Protein AF-A0A6G1GD59-F1 (afdb_monomer_lite)

Organism: NCBI:txid1392243

Secondary structure (DSSP, 8-state):
--SS-HHHHHHHHHHHHHHHHHHHHH-THHHHT-HHHHHHHHHTTPPPGGGTTSS--HHHHHHHHHHHHHHHHHHHHHTS-HHHHHHHHHHHHHHHHHHHHHHHHHHHHTS-SS------TTGGG--HHH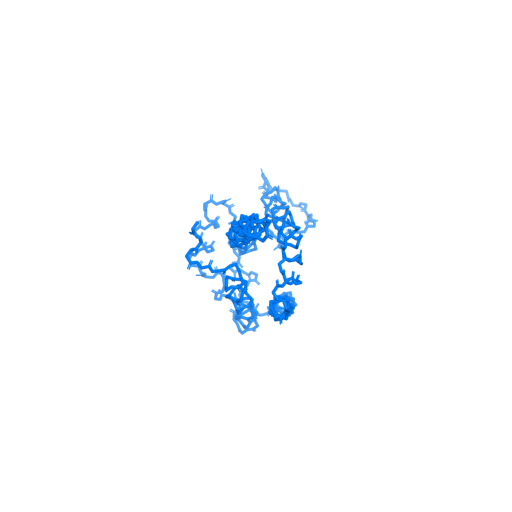HHHHHHHHHHHHHHHHHHHHHHHHHHHHHHHHHHHT--

Foldseek 3Di:
DPPDALLRLLLVQLVVLLVLLVCLQPQQQVLQPDPLLVVQCVVLVFDRCNVVRRDRDPVSNVSSVVSNVVSVVSNVLSVDDPVNSLVCCLPVLVVLLVVLVVLLVVLSVPPDPDDDPPPDPCPVSSYSSNNSVSVVVNVSSVSSNVNSVVVVVVVVVVVVVVVVVVVD

Structure (mmCIF, N/CA/C/O backbone):
data_AF-A0A6G1GD59-F1
#
_entry.id   AF-A0A6G1GD59-F1
#
loop_
_atom_site.group_PDB
_atom_site.id
_atom_site.type_symbol
_atom_site.label_atom_id
_atom_site.label_alt_id
_atom_site.label_comp_id
_atom_site.label_asym_id
_atom_site.label_entity_id
_atom_site.label_seq_id
_atom_site.pdbx_PDB_ins_code
_atom_site.Cartn_x
_atom_site.Cartn_y
_atom_site.Cartn_z
_atom_site.occupancy
_atom_site.B_iso_or_equiv
_atom_site.auth_seq_id
_atom_site.auth_comp_id
_atom_site.auth_asym_id
_atom_site.auth_atom_id
_atom_site.pdbx_PDB_model_num
ATOM 1 N N . MET A 1 1 ? -20.630 4.122 7.652 1.00 46.66 1 MET A N 1
ATOM 2 C CA . MET A 1 1 ? -21.142 2.742 7.497 1.00 46.66 1 MET A CA 1
ATOM 3 C C . MET A 1 1 ? -20.127 2.006 6.641 1.00 46.66 1 MET A C 1
ATOM 5 O O . MET A 1 1 ? -20.296 1.925 5.429 1.00 46.66 1 MET A O 1
ATOM 9 N N . ALA A 1 2 ? -19.032 1.541 7.237 1.00 55.62 2 ALA A N 1
ATOM 10 C CA . ALA A 1 2 ? -18.060 0.739 6.511 1.00 55.62 2 ALA A CA 1
ATOM 11 C C . ALA A 1 2 ? -18.627 -0.680 6.354 1.00 55.62 2 ALA A C 1
ATOM 13 O O . ALA A 1 2 ? -18.820 -1.381 7.342 1.00 55.62 2 ALA A O 1
ATOM 14 N N . LEU A 1 3 ? -18.923 -1.094 5.118 1.00 66.12 3 LEU A N 1
ATOM 15 C CA . LEU A 1 3 ? -19.363 -2.466 4.818 1.00 66.12 3 LEU A CA 1
ATOM 16 C C . LEU A 1 3 ? -18.266 -3.504 5.123 1.00 66.12 3 LEU A C 1
ATOM 18 O O . LEU A 1 3 ? -18.559 -4.681 5.302 1.00 66.12 3 LEU A O 1
ATOM 22 N N . ILE A 1 4 ? -17.003 -3.069 5.171 1.00 80.81 4 ILE A N 1
ATOM 23 C CA . ILE A 1 4 ? -15.820 -3.904 5.385 1.00 80.81 4 ILE A CA 1
ATOM 24 C C . ILE A 1 4 ? -14.960 -3.243 6.465 1.00 80.81 4 ILE A C 1
ATOM 26 O O . ILE A 1 4 ? -14.684 -2.046 6.387 1.00 80.81 4 ILE A O 1
ATOM 30 N N . SER A 1 5 ? -14.526 -4.021 7.461 1.00 86.38 5 SER A N 1
ATOM 31 C CA . SER A 1 5 ? -13.664 -3.516 8.536 1.00 86.38 5 SER A CA 1
ATOM 32 C C . SER A 1 5 ? -12.279 -3.108 8.023 1.00 86.38 5 SER A C 1
ATOM 34 O O . SER A 1 5 ? -11.714 -3.771 7.143 1.00 86.38 5 SER A O 1
ATOM 36 N N . SER A 1 6 ? -11.689 -2.072 8.629 1.00 87.25 6 SER A N 1
ATOM 37 C CA . SER A 1 6 ? -10.351 -1.577 8.278 1.00 87.25 6 SER A CA 1
ATOM 38 C C . SER A 1 6 ? -9.280 -2.672 8.372 1.00 87.25 6 SER A C 1
ATOM 40 O O . SER A 1 6 ? -8.447 -2.800 7.476 1.00 87.25 6 SER A O 1
ATOM 42 N N . PHE A 1 7 ? -9.358 -3.552 9.375 1.00 89.69 7 PHE A N 1
ATOM 43 C CA . PHE A 1 7 ? -8.432 -4.681 9.522 1.00 89.69 7 PHE A CA 1
ATOM 44 C C . PHE A 1 7 ? -8.580 -5.736 8.425 1.00 89.69 7 PHE A C 1
ATOM 46 O O . PHE A 1 7 ? -7.595 -6.367 8.043 1.00 89.69 7 PHE A O 1
ATOM 53 N N . THR A 1 8 ? -9.791 -5.928 7.897 1.00 90.75 8 THR A N 1
ATOM 54 C CA . THR A 1 8 ? -10.017 -6.856 6.777 1.00 90.75 8 THR A CA 1
ATOM 55 C C . THR A 1 8 ? -9.407 -6.296 5.497 1.00 90.75 8 THR A C 1
ATOM 57 O O . THR A 1 8 ? -8.723 -7.027 4.786 1.00 90.75 8 THR A O 1
ATOM 60 N N . LEU A 1 9 ? -9.572 -4.992 5.249 1.00 90.88 9 LEU A N 1
ATOM 61 C CA . LEU A 1 9 ? -8.938 -4.314 4.116 1.00 90.88 9 LEU A CA 1
ATOM 62 C C . LEU A 1 9 ? -7.411 -4.419 4.180 1.00 90.88 9 LEU A C 1
ATOM 64 O O . LEU A 1 9 ? -6.795 -4.792 3.186 1.00 90.88 9 LEU A O 1
ATOM 68 N N . ILE A 1 10 ? -6.806 -4.177 5.351 1.00 91.50 10 ILE A N 1
ATOM 69 C CA . ILE A 1 10 ? -5.349 -4.292 5.509 1.00 91.50 10 ILE A CA 1
ATOM 70 C C . ILE A 1 10 ? -4.885 -5.721 5.202 1.00 91.50 10 ILE A C 1
ATOM 72 O O . ILE A 1 10 ? -3.946 -5.883 4.435 1.00 91.50 10 ILE A O 1
ATOM 76 N N . ARG A 1 11 ? -5.574 -6.763 5.695 1.00 92.31 11 ARG A N 1
ATOM 77 C CA . ARG A 1 11 ? -5.225 -8.165 5.376 1.00 92.31 11 ARG A CA 1
ATOM 78 C C . ARG A 1 11 ? -5.265 -8.454 3.878 1.00 92.31 11 ARG A C 1
ATOM 80 O O . ARG A 1 11 ? -4.352 -9.094 3.364 1.00 92.31 11 ARG A O 1
ATOM 87 N N . VAL A 1 12 ? -6.306 -7.989 3.186 1.00 93.62 12 VAL A N 1
ATOM 88 C CA . VAL A 1 12 ? -6.435 -8.164 1.730 1.00 93.62 12 VAL A CA 1
ATOM 89 C C . VAL A 1 12 ? -5.280 -7.472 1.010 1.00 93.62 12 VAL A C 1
ATOM 91 O O . VAL A 1 12 ? -4.640 -8.089 0.160 1.00 93.62 12 VAL A O 1
ATOM 94 N N . VAL A 1 13 ? -4.959 -6.234 1.394 1.00 92.44 13 VAL A N 1
ATOM 95 C CA . VAL A 1 13 ? -3.831 -5.484 0.827 1.00 92.44 13 VAL A CA 1
ATOM 96 C C . VAL A 1 13 ? -2.499 -6.183 1.118 1.00 92.44 13 VAL A C 1
ATOM 98 O O . VAL A 1 13 ? -1.686 -6.324 0.209 1.00 92.44 13 VAL A O 1
ATOM 101 N N . SER A 1 14 ? -2.267 -6.698 2.327 1.00 92.56 14 SER A N 1
ATOM 102 C CA . SER A 1 14 ? -1.043 -7.439 2.669 1.00 92.56 14 SER A CA 1
ATOM 103 C C . SER A 1 14 ? -0.872 -8.706 1.829 1.00 92.56 14 SER A C 1
ATOM 105 O O . SER A 1 14 ? 0.214 -8.971 1.316 1.00 92.56 14 SER A O 1
ATOM 107 N N . VAL A 1 15 ? -1.947 -9.478 1.644 1.00 93.50 15 VAL A N 1
ATOM 108 C CA . VAL A 1 15 ? -1.925 -10.672 0.785 1.00 93.50 15 VAL A CA 1
ATOM 109 C C . VAL A 1 15 ? -1.690 -10.282 -0.674 1.00 93.50 15 VAL A C 1
ATOM 111 O O . VAL A 1 15 ? -0.901 -10.931 -1.359 1.00 93.50 15 VAL A O 1
ATOM 114 N N . PHE A 1 16 ? -2.303 -9.190 -1.137 1.00 93.19 16 PHE A N 1
ATOM 115 C CA . PHE A 1 16 ? -2.067 -8.650 -2.474 1.00 93.19 16 PHE A CA 1
ATOM 116 C C . PHE A 1 16 ? -0.598 -8.251 -2.691 1.00 93.19 16 PHE A C 1
ATOM 118 O O . PHE A 1 16 ? -0.037 -8.574 -3.734 1.00 93.19 16 PHE A O 1
ATOM 125 N N . HIS A 1 17 ? 0.064 -7.643 -1.702 1.00 92.38 17 HIS A N 1
ATOM 126 C CA . HIS A 1 17 ? 1.498 -7.326 -1.768 1.00 92.38 17 HIS A CA 1
ATOM 127 C C . HIS A 1 17 ? 2.375 -8.571 -1.916 1.00 92.38 17 HIS A C 1
ATOM 129 O O . HIS A 1 17 ? 3.293 -8.589 -2.737 1.00 92.38 17 HIS A O 1
ATOM 135 N N . ILE A 1 18 ? 2.073 -9.624 -1.154 1.00 92.56 18 ILE A N 1
ATOM 136 C CA . ILE A 1 18 ? 2.791 -10.904 -1.232 1.00 92.56 18 ILE A CA 1
ATOM 137 C C . ILE A 1 18 ? 2.568 -11.555 -2.604 1.00 92.56 18 ILE A C 1
ATOM 139 O O . ILE A 1 18 ? 3.509 -12.058 -3.218 1.00 92.56 18 ILE A O 1
ATOM 143 N N . PHE A 1 19 ? 1.340 -11.503 -3.120 1.00 93.44 19 PHE A N 1
ATOM 144 C CA . PHE A 1 19 ? 1.026 -11.987 -4.461 1.00 93.44 19 PHE A CA 1
ATOM 145 C C . PHE A 1 19 ? 1.765 -11.191 -5.547 1.00 93.44 19 PHE A C 1
ATOM 147 O O . PHE A 1 19 ? 2.377 -11.780 -6.437 1.00 93.44 19 PHE A O 1
ATOM 154 N N . LEU A 1 20 ? 1.778 -9.861 -5.453 1.00 89.38 20 LEU A N 1
ATOM 155 C CA . LEU A 1 20 ? 2.485 -9.000 -6.397 1.00 89.38 20 LEU A CA 1
ATOM 156 C C . LEU A 1 20 ? 3.997 -9.264 -6.378 1.00 89.38 20 LEU A C 1
ATOM 158 O O . LEU A 1 20 ? 4.618 -9.334 -7.438 1.00 89.38 20 LEU A O 1
ATOM 162 N N . ALA A 1 21 ? 4.580 -9.489 -5.196 1.00 91.25 21 ALA A N 1
ATOM 163 C CA . ALA A 1 21 ? 5.972 -9.906 -5.057 1.00 91.25 21 ALA A CA 1
ATOM 164 C C . ALA A 1 21 ? 6.254 -11.228 -5.791 1.00 91.25 21 ALA A C 1
ATOM 166 O O . ALA A 1 21 ? 7.236 -11.336 -6.526 1.00 91.25 21 ALA A O 1
ATOM 167 N N . PHE A 1 22 ? 5.367 -12.216 -5.654 1.00 92.06 22 PHE A N 1
ATOM 168 C CA . PHE A 1 22 ? 5.485 -13.486 -6.369 1.00 92.06 22 PHE A CA 1
ATOM 169 C C . PHE A 1 22 ? 5.425 -13.302 -7.894 1.00 92.06 22 PHE A C 1
ATOM 171 O O . PHE A 1 22 ? 6.264 -13.846 -8.616 1.00 92.06 22 PHE A O 1
ATOM 178 N N . VAL A 1 23 ? 4.490 -12.486 -8.392 1.00 90.56 23 VAL A N 1
ATOM 179 C CA . VAL A 1 23 ? 4.369 -12.198 -9.832 1.00 90.56 23 VAL A CA 1
ATOM 180 C C . VAL A 1 23 ? 5.610 -11.473 -10.363 1.00 90.56 23 VAL A C 1
ATOM 182 O O . VAL A 1 23 ? 6.114 -11.845 -11.422 1.00 90.56 23 VAL A O 1
ATOM 185 N N . LEU A 1 24 ? 6.152 -10.501 -9.623 1.00 87.44 24 LEU A N 1
ATOM 186 C CA . LEU A 1 24 ? 7.365 -9.769 -10.010 1.00 87.44 24 LEU A CA 1
ATOM 187 C C . LEU A 1 24 ? 8.614 -10.660 -10.098 1.00 87.44 24 LEU A C 1
ATOM 189 O O . LEU A 1 24 ? 9.493 -10.383 -10.916 1.00 87.44 24 LEU A O 1
ATOM 193 N N . LEU A 1 25 ? 8.697 -11.722 -9.286 1.00 87.75 25 LEU A N 1
ATOM 194 C CA . LEU A 1 25 ? 9.790 -12.699 -9.351 1.00 87.75 25 LEU A CA 1
ATOM 195 C C . LEU A 1 25 ? 9.657 -13.647 -10.544 1.00 87.75 25 LEU A C 1
ATOM 197 O O . LEU A 1 25 ? 10.659 -13.983 -11.171 1.00 87.75 25 LEU A O 1
ATOM 201 N N . GLN A 1 26 ? 8.438 -14.090 -10.855 1.00 89.06 26 GLN A N 1
ATOM 202 C CA . GLN A 1 26 ? 8.221 -15.074 -11.915 1.00 89.06 26 GLN A CA 1
ATOM 203 C C . GLN A 1 26 ? 8.160 -14.451 -13.307 1.00 89.06 26 GLN A C 1
ATOM 205 O O . GLN A 1 26 ? 8.782 -14.951 -14.243 1.00 89.06 26 GLN A O 1
ATOM 210 N N . ASN A 1 27 ? 7.358 -13.400 -13.466 1.00 87.75 27 ASN A N 1
ATOM 211 C CA . ASN A 1 27 ? 7.140 -12.758 -14.750 1.00 87.75 27 ASN A CA 1
ATOM 212 C C . ASN A 1 27 ? 6.704 -11.292 -14.549 1.00 87.75 27 ASN A C 1
ATOM 214 O O . ASN A 1 27 ? 5.501 -11.007 -14.532 1.00 87.75 27 ASN A O 1
ATOM 218 N N . PRO A 1 28 ? 7.664 -10.356 -14.416 1.00 85.19 28 PRO A N 1
ATOM 219 C CA . PRO A 1 28 ? 7.370 -8.937 -14.219 1.00 85.19 28 PRO A CA 1
ATOM 220 C C . PRO A 1 28 ? 6.574 -8.316 -15.374 1.00 85.19 28 PRO A C 1
ATOM 222 O O . PRO A 1 28 ? 5.868 -7.331 -15.162 1.00 85.19 28 PRO A O 1
ATOM 225 N N . GLN A 1 29 ? 6.623 -8.914 -16.567 1.00 86.06 29 GLN A N 1
ATOM 226 C CA . GLN A 1 29 ? 5.909 -8.416 -17.737 1.00 86.06 29 GLN A CA 1
ATOM 227 C C . GLN A 1 29 ? 4.388 -8.463 -17.539 1.00 86.06 29 GLN A C 1
ATOM 229 O O . GLN A 1 29 ? 3.686 -7.551 -17.960 1.00 86.06 29 GLN A O 1
ATOM 234 N N . LYS A 1 30 ? 3.878 -9.448 -16.783 1.00 86.50 30 LYS A N 1
ATOM 235 C CA . LYS A 1 30 ? 2.445 -9.534 -16.451 1.00 86.50 30 LYS A CA 1
ATOM 236 C C . LYS A 1 30 ? 1.926 -8.317 -15.682 1.00 86.50 30 LYS A C 1
ATOM 238 O O . LYS A 1 30 ? 0.740 -8.022 -15.754 1.00 86.50 30 LYS A O 1
ATOM 243 N N . VAL A 1 31 ? 2.792 -7.636 -14.927 1.00 86.00 31 VAL A N 1
ATOM 244 C CA . VAL A 1 31 ? 2.429 -6.408 -14.204 1.00 86.00 31 VAL A CA 1
ATOM 245 C C . VAL A 1 31 ? 2.401 -5.215 -15.159 1.00 86.00 31 VAL A C 1
ATOM 247 O O . VAL A 1 31 ? 1.523 -4.367 -15.046 1.00 86.00 31 VAL A O 1
ATOM 250 N N . ALA A 1 32 ? 3.335 -5.160 -16.111 1.00 85.19 32 ALA A N 1
ATOM 251 C CA . ALA A 1 32 ? 3.412 -4.088 -17.102 1.00 85.19 32 ALA A CA 1
ATOM 252 C C . ALA A 1 32 ? 2.287 -4.143 -18.146 1.00 85.19 32 ALA A C 1
ATOM 254 O O . ALA A 1 32 ? 1.800 -3.092 -18.554 1.00 85.19 32 ALA A O 1
ATOM 255 N N . ASP A 1 33 ? 1.853 -5.346 -18.524 1.00 86.88 33 ASP A N 1
ATOM 256 C CA . ASP A 1 33 ? 0.826 -5.576 -19.549 1.00 86.88 33 ASP A CA 1
ATOM 257 C C . ASP A 1 33 ? -0.612 -5.483 -18.996 1.00 86.88 33 ASP A C 1
ATOM 259 O O . ASP A 1 33 ? -1.575 -5.778 -19.698 1.00 86.88 33 ASP A O 1
ATOM 263 N N . HIS A 1 34 ? -0.787 -5.100 -17.729 1.00 88.62 34 HIS A N 1
ATOM 264 C CA . HIS A 1 34 ? -2.104 -5.022 -17.105 1.00 88.62 34 HIS A CA 1
ATOM 265 C C . HIS A 1 34 ? -2.902 -3.810 -17.624 1.00 88.62 34 HIS A C 1
ATOM 267 O O . HIS A 1 34 ? -2.400 -2.685 -17.603 1.00 88.62 34 HIS A O 1
ATOM 273 N N . ASP A 1 35 ? -4.177 -4.002 -17.987 1.00 89.19 35 ASP A N 1
ATOM 274 C CA . ASP A 1 35 ? -5.035 -2.954 -18.579 1.00 89.19 35 ASP A CA 1
ATOM 275 C C . ASP A 1 35 ? -5.085 -1.671 -17.742 1.00 89.19 35 ASP A C 1
ATOM 277 O O . ASP A 1 35 ? -5.061 -0.563 -18.270 1.00 89.19 35 ASP A O 1
ATOM 281 N N . LEU A 1 36 ? -5.115 -1.813 -16.415 1.00 86.31 36 LEU A N 1
ATOM 282 C CA . LEU A 1 36 ? -5.110 -0.680 -15.486 1.00 86.31 36 LEU A CA 1
ATOM 283 C C . LEU A 1 36 ? -3.820 0.162 -15.597 1.00 86.31 36 LEU A C 1
ATOM 285 O O . LEU A 1 36 ? -3.891 1.385 -15.523 1.00 86.31 36 LEU A O 1
ATOM 289 N N . VAL A 1 37 ? -2.660 -0.469 -15.823 1.00 85.88 37 VAL A N 1
ATOM 290 C CA . VAL A 1 37 ? -1.373 0.217 -16.050 1.00 85.88 37 VAL A CA 1
ATOM 291 C C . VAL A 1 37 ? -1.358 0.918 -17.401 1.00 85.88 37 VAL A C 1
ATOM 293 O O . VAL A 1 37 ? -0.875 2.047 -17.494 1.00 85.88 37 VAL A O 1
ATOM 296 N N . PHE A 1 38 ? -1.914 0.277 -18.428 1.00 85.94 38 PHE A N 1
ATOM 297 C CA . PHE A 1 38 ? -2.064 0.869 -19.753 1.00 85.94 38 PHE A CA 1
ATOM 298 C C . PHE A 1 38 ? -2.969 2.110 -19.709 1.00 85.94 38 PHE A C 1
ATOM 300 O O . PHE A 1 38 ? -2.545 3.201 -20.083 1.00 85.94 38 PHE A O 1
ATOM 307 N N . PHE A 1 39 ? -4.179 1.980 -19.157 1.00 88.12 39 PHE A N 1
ATOM 308 C CA . PHE A 1 39 ? -5.151 3.073 -19.081 1.00 88.12 39 PHE A CA 1
ATOM 309 C C . PHE A 1 39 ? -4.643 4.265 -18.267 1.00 88.12 39 PHE A C 1
ATOM 311 O O . PHE A 1 39 ? -4.764 5.405 -18.716 1.00 88.12 39 PHE A O 1
ATOM 318 N N . LEU A 1 40 ? -4.067 4.029 -17.080 1.00 84.81 40 LEU A N 1
ATOM 319 C CA . LEU A 1 40 ? -3.519 5.121 -16.268 1.00 84.81 40 LEU A CA 1
ATOM 320 C C . LEU A 1 40 ? -2.268 5.723 -16.904 1.00 84.81 40 LEU A C 1
ATOM 322 O O . LEU A 1 40 ? -2.090 6.941 -16.844 1.00 84.81 40 LEU A O 1
ATOM 326 N N . GLY A 1 41 ? -1.418 4.899 -17.521 1.00 82.62 41 GLY A N 1
ATOM 327 C CA . GLY A 1 41 ? -0.252 5.356 -18.270 1.00 82.62 41 GLY A CA 1
ATOM 328 C C . GLY A 1 41 ? -0.640 6.299 -19.405 1.00 82.62 41 GLY A C 1
ATOM 329 O O . GLY A 1 41 ? -0.070 7.384 -19.512 1.00 82.62 41 GLY A O 1
ATOM 330 N N . GLU A 1 42 ? -1.657 5.937 -20.184 1.00 84.81 42 GLU A N 1
ATOM 331 C CA . GLU A 1 42 ? -2.164 6.760 -21.283 1.00 84.81 42 GLU A CA 1
ATOM 332 C C . GLU A 1 42 ? -2.823 8.048 -20.767 1.00 84.81 42 GLU A C 1
ATOM 334 O O . GLU A 1 42 ? -2.475 9.142 -21.208 1.00 84.81 42 GLU A O 1
ATOM 339 N N . ALA A 1 43 ? -3.685 7.947 -19.748 1.00 84.88 43 ALA A N 1
ATOM 340 C CA . ALA A 1 43 ? -4.370 9.098 -19.150 1.00 84.88 43 ALA A CA 1
ATOM 341 C C . ALA A 1 43 ? -3.406 10.141 -18.560 1.00 84.88 43 ALA A C 1
ATOM 343 O O . ALA A 1 43 ? -3.713 11.330 -18.493 1.00 84.88 43 ALA A O 1
ATOM 344 N N . THR A 1 44 ? -2.228 9.702 -18.123 1.00 79.56 44 THR A N 1
ATOM 345 C CA . THR A 1 44 ? -1.193 10.572 -17.554 1.00 79.56 44 THR A CA 1
ATOM 346 C C . THR A 1 44 ? -0.058 10.875 -18.530 1.00 79.56 44 THR A C 1
ATOM 348 O O . THR A 1 44 ? 0.859 11.629 -18.181 1.00 79.56 44 THR A O 1
ATOM 351 N N . HIS A 1 45 ? -0.130 10.356 -19.760 1.00 78.44 45 HIS A N 1
ATOM 352 C CA . HIS A 1 45 ? 0.922 10.385 -20.778 1.00 78.44 45 HIS A CA 1
ATOM 353 C C . HIS A 1 45 ? 2.301 9.990 -20.224 1.00 78.44 45 HIS A C 1
ATOM 355 O O . HIS A 1 45 ? 3.294 10.698 -20.429 1.00 78.44 45 HIS A O 1
ATOM 361 N N . MET A 1 46 ? 2.358 8.901 -19.458 1.00 73.38 46 MET A N 1
ATOM 362 C CA . MET A 1 46 ? 3.611 8.335 -18.971 1.00 73.38 46 MET A CA 1
ATOM 363 C C . MET A 1 46 ? 4.184 7.303 -19.950 1.00 73.38 46 MET A C 1
ATOM 365 O O . MET A 1 46 ? 3.426 6.536 -20.551 1.00 73.38 46 MET A O 1
ATOM 369 N N . PRO A 1 47 ? 5.523 7.237 -20.098 1.00 75.62 47 PRO A N 1
ATOM 370 C CA . PRO A 1 47 ? 6.160 6.217 -20.917 1.00 75.62 47 PRO A CA 1
ATOM 371 C C . PRO A 1 47 ? 5.773 4.820 -20.438 1.00 75.62 47 PRO A C 1
ATOM 373 O O . PRO A 1 47 ? 5.807 4.524 -19.238 1.00 75.62 47 PRO A O 1
ATOM 376 N N . HIS A 1 48 ? 5.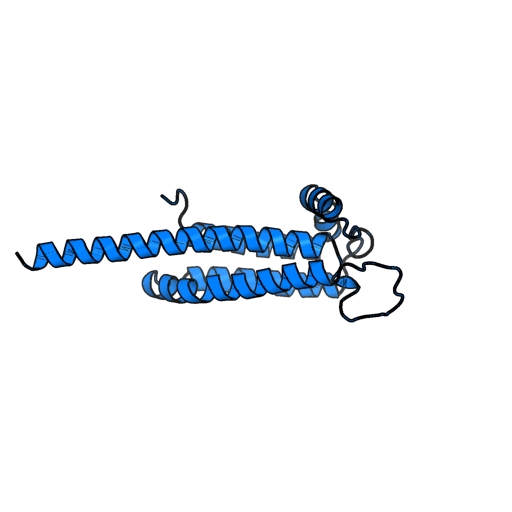414 3.962 -21.387 1.00 74.44 48 HIS A N 1
ATOM 377 C CA . HIS A 1 48 ? 5.046 2.592 -21.078 1.00 74.44 48 HIS A CA 1
ATOM 378 C C . HIS A 1 48 ? 6.268 1.779 -20.644 1.00 74.44 48 HIS A C 1
ATOM 380 O O . HIS A 1 48 ? 7.341 1.820 -21.245 1.00 74.44 48 HIS A O 1
ATOM 386 N N . ALA A 1 49 ? 6.066 1.016 -19.577 1.00 65.56 49 ALA A N 1
ATOM 387 C CA . ALA A 1 49 ? 7.068 0.251 -18.847 1.00 65.56 49 ALA A CA 1
ATOM 388 C C . ALA A 1 49 ? 7.675 -0.952 -19.577 1.00 65.56 49 ALA A C 1
ATOM 390 O O . ALA A 1 49 ? 8.506 -1.658 -18.998 1.00 65.56 49 ALA A O 1
ATOM 391 N N . THR A 1 50 ? 7.200 -1.258 -20.782 1.00 62.97 50 THR A N 1
ATOM 392 C CA . THR A 1 50 ? 7.244 -2.608 -21.358 1.00 62.97 50 THR A CA 1
ATOM 393 C C . THR A 1 50 ? 8.671 -3.121 -21.557 1.00 62.97 50 THR A C 1
ATOM 395 O O . THR A 1 50 ? 8.931 -4.313 -21.418 1.00 62.97 50 THR A O 1
ATOM 398 N N . SER A 1 51 ? 9.635 -2.229 -21.807 1.00 62.94 51 SER A N 1
ATOM 399 C CA . SER A 1 51 ? 11.042 -2.602 -21.987 1.00 62.94 51 SER A CA 1
ATOM 400 C C . SER A 1 51 ? 11.740 -2.976 -20.671 1.00 62.94 51 SER A C 1
ATOM 402 O O . SER A 1 51 ? 12.453 -3.981 -20.631 1.00 62.94 51 SER A O 1
ATOM 404 N N . ALA A 1 52 ? 11.503 -2.228 -19.587 1.00 68.12 52 ALA A N 1
ATOM 405 C CA . ALA A 1 52 ? 12.154 -2.426 -18.287 1.00 68.12 52 ALA A CA 1
ATOM 406 C C . ALA A 1 52 ? 11.632 -3.658 -17.523 1.00 68.12 52 ALA A C 1
ATOM 408 O O . ALA A 1 52 ? 12.367 -4.258 -16.741 1.00 68.12 52 ALA A O 1
ATOM 409 N N . PHE A 1 53 ? 10.380 -4.056 -17.776 1.00 71.94 53 PHE A N 1
ATOM 410 C CA . PHE A 1 53 ? 9.726 -5.209 -17.143 1.00 71.94 53 PHE A CA 1
ATOM 411 C C . PHE A 1 53 ? 9.676 -6.454 -18.047 1.00 71.94 53 PHE A C 1
ATOM 413 O O . PHE A 1 53 ? 9.064 -7.453 -17.682 1.00 71.94 53 PHE A O 1
ATOM 420 N N . SER A 1 54 ? 10.348 -6.431 -19.205 1.00 75.62 54 SER A N 1
ATOM 421 C CA . SER A 1 54 ? 10.373 -7.551 -20.163 1.00 75.62 54 SER A CA 1
ATOM 422 C C . SER A 1 54 ? 11.062 -8.813 -19.630 1.00 75.62 54 SER A C 1
ATOM 424 O O . SER A 1 54 ? 10.765 -9.922 -20.071 1.00 75.62 54 SER A O 1
ATOM 426 N N . LYS A 1 55 ? 12.000 -8.668 -18.687 1.00 78.94 55 LYS A N 1
ATOM 427 C CA . LYS A 1 55 ? 12.722 -9.785 -18.064 1.00 78.94 55 LYS A CA 1
ATOM 428 C C . LYS A 1 55 ? 12.893 -9.543 -16.564 1.00 78.94 55 LYS A C 1
ATOM 430 O O . LYS A 1 55 ? 13.047 -8.389 -16.160 1.00 78.94 55 LYS A O 1
ATOM 435 N N . PRO A 1 56 ? 12.921 -10.606 -15.739 1.00 81.00 56 PRO A N 1
ATOM 436 C CA . PRO A 1 56 ? 13.336 -10.500 -14.345 1.00 81.00 56 PRO A CA 1
ATOM 437 C C . PRO A 1 56 ? 14.697 -9.808 -14.241 1.00 81.00 56 PRO A C 1
ATOM 439 O O . PRO A 1 56 ? 15.664 -10.218 -14.884 1.00 81.00 56 PRO A O 1
ATOM 442 N N . SER A 1 57 ? 14.764 -8.741 -13.450 1.00 83.50 57 SER A N 1
ATOM 443 C CA . SER A 1 57 ? 15.978 -7.962 -13.217 1.00 83.50 57 SER A CA 1
ATOM 444 C C . SER A 1 57 ? 16.298 -7.912 -11.725 1.00 83.50 57 SER A C 1
ATOM 446 O O . SER A 1 57 ? 15.441 -8.163 -10.876 1.00 83.50 57 SER A O 1
ATOM 448 N N . HIS A 1 58 ? 17.534 -7.547 -11.379 1.00 85.44 58 HIS A N 1
ATOM 449 C CA . HIS A 1 58 ? 17.928 -7.365 -9.978 1.00 85.44 58 HIS A CA 1
ATOM 450 C C . HIS A 1 58 ? 17.039 -6.335 -9.259 1.00 85.44 58 HIS A C 1
ATOM 452 O O . HIS A 1 58 ? 16.702 -6.522 -8.093 1.00 85.44 58 HIS A O 1
ATOM 458 N N . ALA A 1 59 ? 16.603 -5.284 -9.965 1.00 83.00 59 ALA A N 1
ATOM 459 C CA . ALA A 1 59 ? 15.715 -4.262 -9.420 1.00 83.00 59 ALA A CA 1
ATOM 460 C C . ALA A 1 59 ? 14.301 -4.803 -9.148 1.00 83.00 59 ALA A C 1
ATOM 462 O O . ALA A 1 59 ? 13.753 -4.550 -8.076 1.00 83.00 59 ALA A O 1
ATOM 463 N N . SER A 1 60 ? 13.724 -5.587 -10.070 1.00 83.25 60 SER A N 1
ATOM 464 C CA . SER A 1 60 ? 12.396 -6.185 -9.862 1.00 83.25 60 SER A CA 1
ATOM 465 C C . SER A 1 60 ? 12.415 -7.245 -8.760 1.00 83.25 60 SER A C 1
ATOM 467 O O . SER A 1 60 ? 11.475 -7.321 -7.972 1.00 83.25 60 SER A O 1
ATOM 469 N N . ALA A 1 61 ? 13.501 -8.017 -8.655 1.00 85.69 61 ALA A N 1
ATOM 470 C CA . ALA A 1 61 ? 13.693 -8.982 -7.577 1.00 85.69 61 ALA A CA 1
ATOM 471 C C . ALA A 1 61 ? 13.830 -8.294 -6.210 1.00 85.69 61 ALA A C 1
ATOM 473 O O . ALA A 1 61 ? 13.188 -8.704 -5.246 1.00 85.69 61 ALA A O 1
ATOM 474 N N . PHE A 1 62 ? 14.611 -7.214 -6.127 1.00 88.00 62 PHE A N 1
ATOM 475 C CA . PHE A 1 62 ? 14.740 -6.434 -4.896 1.00 88.00 62 PHE A CA 1
ATOM 476 C C . PHE A 1 62 ? 13.410 -5.786 -4.483 1.00 88.00 62 PHE A C 1
ATOM 478 O O . PHE A 1 62 ? 13.022 -5.861 -3.317 1.00 88.00 62 PHE A O 1
ATOM 485 N N . LEU A 1 63 ? 12.666 -5.226 -5.442 1.00 87.06 63 LEU A N 1
ATOM 486 C CA . LEU A 1 63 ? 11.329 -4.685 -5.195 1.00 87.06 63 LEU A CA 1
ATOM 487 C C . LEU A 1 63 ? 10.362 -5.767 -4.699 1.00 87.06 63 LEU A C 1
ATOM 489 O O . LEU A 1 63 ? 9.617 -5.528 -3.752 1.00 87.06 63 LEU A O 1
ATOM 493 N N . ALA A 1 64 ? 10.398 -6.965 -5.288 1.00 87.94 64 ALA A N 1
ATOM 494 C CA . ALA A 1 64 ? 9.585 -8.085 -4.831 1.00 87.94 64 ALA A CA 1
ATOM 495 C C . ALA A 1 64 ? 9.892 -8.461 -3.374 1.00 87.94 64 ALA A C 1
ATOM 497 O O . ALA A 1 64 ? 8.967 -8.663 -2.591 1.00 87.94 64 ALA A O 1
ATOM 498 N N . VAL A 1 65 ? 11.169 -8.488 -2.978 1.00 92.19 65 VAL A N 1
ATOM 499 C CA . VAL A 1 65 ? 11.559 -8.740 -1.580 1.00 92.19 65 VAL A CA 1
ATOM 500 C C . VAL A 1 65 ? 11.006 -7.659 -0.647 1.00 92.19 65 VAL A C 1
ATOM 502 O O . VAL A 1 65 ? 10.456 -7.995 0.400 1.00 92.19 65 VAL A O 1
ATOM 505 N N . ILE A 1 66 ? 11.089 -6.380 -1.030 1.00 92.56 66 ILE A N 1
ATOM 506 C CA . ILE A 1 66 ? 10.529 -5.275 -0.236 1.00 92.56 66 ILE A CA 1
ATOM 507 C C . ILE A 1 66 ? 9.010 -5.411 -0.094 1.00 92.56 66 ILE A C 1
ATOM 509 O O . ILE A 1 66 ? 8.493 -5.273 1.012 1.00 92.56 66 ILE A O 1
ATOM 513 N N . LEU A 1 67 ? 8.290 -5.702 -1.182 1.00 91.06 67 LEU A N 1
ATOM 514 C CA . LEU A 1 67 ? 6.831 -5.854 -1.152 1.00 91.06 67 LEU A CA 1
ATOM 515 C C . LEU A 1 67 ? 6.407 -7.071 -0.321 1.00 91.06 67 LEU A C 1
ATOM 517 O O . LEU A 1 67 ? 5.460 -6.975 0.457 1.00 91.06 67 LEU A O 1
ATOM 521 N N . ALA A 1 68 ? 7.130 -8.190 -0.426 1.00 92.06 68 ALA A N 1
ATOM 522 C CA . ALA A 1 68 ? 6.891 -9.366 0.406 1.00 92.06 68 ALA A CA 1
ATOM 523 C C . ALA A 1 68 ? 7.132 -9.056 1.889 1.00 92.06 68 ALA A C 1
ATOM 525 O O . ALA A 1 68 ? 6.297 -9.386 2.731 1.00 92.06 68 ALA A O 1
ATOM 526 N N . PHE A 1 69 ? 8.238 -8.378 2.206 1.00 93.94 69 PHE A N 1
ATOM 527 C CA . PHE A 1 69 ? 8.544 -7.951 3.568 1.00 93.94 69 PHE A CA 1
ATOM 528 C C . PHE A 1 69 ? 7.459 -7.020 4.121 1.00 93.94 69 PHE A C 1
ATOM 530 O O . PHE A 1 69 ? 6.966 -7.244 5.224 1.00 93.94 69 PHE A O 1
ATOM 537 N N . LEU A 1 70 ? 7.024 -6.032 3.334 1.00 91.94 70 LEU A N 1
ATOM 538 C CA . LEU A 1 70 ? 5.962 -5.100 3.710 1.00 91.94 70 LEU A CA 1
ATOM 539 C C . LEU A 1 70 ? 4.633 -5.825 3.963 1.00 91.94 70 LEU A C 1
ATOM 541 O O . LEU A 1 70 ? 3.984 -5.575 4.975 1.00 91.94 70 LEU A O 1
ATOM 545 N N . GLY A 1 71 ? 4.270 -6.782 3.103 1.00 91.00 71 GLY A N 1
ATOM 546 C CA . GLY A 1 71 ? 3.078 -7.608 3.286 1.00 91.00 71 GLY A CA 1
ATOM 547 C C . GLY A 1 71 ? 3.124 -8.452 4.565 1.00 91.00 71 GLY A C 1
ATOM 548 O O . GLY A 1 71 ? 2.133 -8.517 5.290 1.00 91.00 71 GLY A O 1
ATOM 549 N N . VAL A 1 72 ? 4.273 -9.051 4.894 1.00 93.25 72 VAL A N 1
ATOM 550 C CA . VAL A 1 72 ? 4.445 -9.823 6.140 1.00 93.25 72 VAL A CA 1
ATOM 551 C C . VAL A 1 72 ? 4.381 -8.918 7.373 1.00 93.25 72 VAL A C 1
ATOM 553 O O . VAL A 1 72 ? 3.708 -9.264 8.346 1.00 93.25 72 VAL A O 1
ATOM 556 N N . VAL A 1 73 ? 5.031 -7.750 7.332 1.00 93.56 73 VAL A N 1
ATOM 557 C CA . VAL A 1 73 ? 4.986 -6.766 8.425 1.00 93.56 73 VAL A CA 1
ATOM 558 C C . VAL A 1 73 ? 3.551 -6.302 8.664 1.00 93.56 73 VAL A C 1
ATOM 560 O O . VAL A 1 73 ? 3.084 -6.365 9.801 1.00 93.56 73 VAL A O 1
ATOM 563 N N . ASP A 1 74 ? 2.823 -5.930 7.612 1.00 91.44 74 ASP A N 1
ATOM 564 C CA . ASP A 1 74 ? 1.436 -5.473 7.722 1.00 91.44 74 ASP A CA 1
ATOM 565 C C . ASP A 1 74 ? 0.518 -6.584 8.268 1.00 91.44 74 ASP A C 1
ATOM 567 O O . ASP A 1 74 ? -0.309 -6.334 9.150 1.00 91.44 74 ASP A O 1
ATOM 571 N N . LEU A 1 75 ? 0.710 -7.835 7.829 1.00 91.69 75 LEU A N 1
ATOM 572 C CA . LEU A 1 75 ? -0.055 -8.981 8.327 1.00 91.69 75 LEU A CA 1
ATOM 573 C C . LEU A 1 75 ? 0.220 -9.246 9.815 1.00 91.69 75 LEU A C 1
ATOM 575 O O . LEU A 1 75 ? -0.711 -9.488 10.589 1.00 91.69 75 LEU A O 1
ATOM 579 N N . SER A 1 76 ? 1.485 -9.141 10.231 1.00 91.38 76 SER A N 1
ATOM 580 C CA . SER A 1 76 ? 1.868 -9.260 11.639 1.00 91.38 76 SER A CA 1
ATOM 581 C C . SER A 1 76 ? 1.291 -8.116 12.484 1.00 91.38 76 SER A C 1
ATOM 583 O O . SER A 1 76 ? 0.783 -8.356 13.579 1.00 91.38 76 SER A O 1
ATOM 585 N N . ALA A 1 77 ? 1.249 -6.890 11.958 1.00 89.62 77 ALA A N 1
ATOM 586 C CA . ALA A 1 77 ? 0.702 -5.735 12.663 1.00 89.62 77 ALA A CA 1
ATOM 587 C C . ALA A 1 77 ? -0.821 -5.823 12.859 1.00 89.62 77 ALA A C 1
ATOM 589 O O . ALA A 1 77 ? -1.343 -5.371 13.878 1.00 89.62 77 ALA A O 1
ATOM 590 N N . VAL A 1 78 ? -1.550 -6.463 11.939 1.00 90.19 78 VAL A N 1
ATOM 591 C CA . VAL A 1 78 ? -2.986 -6.753 12.124 1.00 90.19 78 VAL A CA 1
ATOM 592 C C . VAL A 1 78 ? -3.235 -7.916 13.095 1.00 90.19 78 VAL A C 1
ATOM 594 O O . VAL A 1 78 ? -4.338 -8.041 13.625 1.00 90.19 78 VAL A O 1
ATOM 597 N N . SER A 1 79 ? -2.241 -8.767 13.363 1.00 88.50 79 SER A N 1
ATOM 598 C CA . SER A 1 79 ? -2.374 -9.863 14.339 1.00 88.50 79 SER A CA 1
ATOM 599 C C . SER A 1 79 ? -2.295 -9.406 15.806 1.00 88.50 79 SER A C 1
ATOM 601 O O . SER A 1 79 ? -2.558 -10.195 16.712 1.00 88.50 79 SER A O 1
ATOM 603 N N . MET A 1 80 ? -1.965 -8.133 16.050 1.00 90.75 80 MET A N 1
ATOM 604 C CA . MET A 1 80 ? -1.907 -7.551 17.391 1.00 90.75 80 MET A CA 1
ATOM 605 C C . MET A 1 80 ? -3.297 -7.460 18.051 1.00 90.75 80 MET A C 1
ATOM 607 O O . MET A 1 80 ? -4.314 -7.393 17.354 1.00 90.75 80 MET A O 1
ATOM 611 N N . PRO A 1 81 ? -3.370 -7.379 19.397 1.00 90.81 81 PRO A N 1
ATOM 612 C CA . PRO A 1 81 ? -4.622 -7.109 20.096 1.00 90.81 81 PRO A CA 1
ATOM 613 C C . PRO A 1 81 ? -5.304 -5.847 19.558 1.00 90.81 81 PRO A C 1
ATOM 615 O O . PRO A 1 81 ? -4.648 -4.830 19.322 1.00 90.81 81 PRO A O 1
ATOM 618 N N . THR A 1 82 ? -6.629 -5.898 19.406 1.00 84.19 82 THR A N 1
ATOM 619 C CA . THR A 1 82 ? -7.428 -4.872 18.708 1.00 84.19 82 THR A CA 1
ATOM 620 C C . THR A 1 82 ? -7.177 -3.452 19.212 1.00 84.19 82 THR A C 1
ATOM 622 O O . THR A 1 82 ? -7.092 -2.522 18.415 1.00 84.19 82 THR A O 1
ATOM 625 N N . VAL A 1 83 ? -6.993 -3.273 20.522 1.00 84.56 83 VAL A N 1
ATOM 626 C CA . VAL A 1 83 ? -6.709 -1.964 21.132 1.00 84.56 83 VAL A CA 1
ATOM 627 C C . VAL A 1 83 ? -5.365 -1.393 20.664 1.00 84.56 83 VAL A C 1
ATOM 629 O O . VAL A 1 83 ? -5.304 -0.220 20.293 1.00 84.56 83 VAL A O 1
ATOM 632 N N . LEU A 1 84 ? -4.307 -2.212 20.635 1.00 88.06 84 LEU A N 1
ATOM 633 C CA . LEU A 1 84 ? -2.981 -1.792 20.167 1.00 88.06 84 LEU A CA 1
ATOM 634 C C . LEU A 1 84 ? -2.985 -1.568 18.655 1.00 88.06 84 LEU A C 1
ATOM 636 O O . LEU A 1 84 ? -2.482 -0.547 18.187 1.00 88.06 84 LEU A O 1
ATOM 640 N N . ALA A 1 85 ? -3.605 -2.480 17.901 1.00 87.06 85 ALA A N 1
ATOM 641 C CA . ALA A 1 85 ? -3.717 -2.368 16.452 1.00 87.06 85 ALA A CA 1
ATOM 642 C C . ALA A 1 85 ? -4.411 -1.055 16.055 1.00 87.06 85 ALA A C 1
ATOM 644 O O . ALA A 1 85 ? -3.917 -0.329 15.197 1.00 87.06 85 ALA A O 1
ATOM 645 N N . MET A 1 86 ? -5.510 -0.684 16.720 1.00 86.25 86 MET A N 1
ATOM 646 C CA . MET A 1 86 ? -6.200 0.578 16.434 1.00 86.25 86 MET A CA 1
ATOM 647 C C . MET A 1 86 ? -5.325 1.811 16.660 1.00 86.25 86 MET A C 1
ATOM 649 O O . MET A 1 86 ? -5.383 2.741 15.859 1.00 86.25 86 MET A O 1
ATOM 653 N N . GLN A 1 87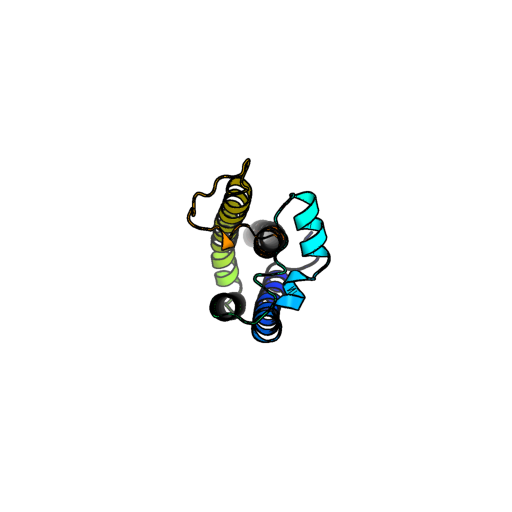 ? -4.527 1.839 17.729 1.00 89.12 87 GLN A N 1
ATOM 654 C CA . GLN A 1 87 ? -3.627 2.964 18.003 1.00 89.12 87 GLN A CA 1
ATOM 655 C C . GLN A 1 87 ? -2.476 3.021 16.995 1.00 89.12 87 GLN A C 1
ATOM 657 O O . GLN A 1 87 ? -2.181 4.094 16.469 1.00 89.12 87 GLN A O 1
ATOM 662 N N . TYR A 1 88 ? -1.878 1.869 16.683 1.00 90.62 88 TYR A N 1
ATOM 663 C CA . TYR A 1 88 ? -0.820 1.749 15.684 1.00 90.62 88 TYR A CA 1
ATOM 664 C C . TYR A 1 88 ? -1.294 2.243 14.312 1.00 90.62 88 TYR A C 1
ATOM 666 O O . TYR A 1 88 ? -0.714 3.165 13.738 1.00 90.62 88 TYR A O 1
ATOM 674 N N . TRP A 1 89 ? -2.407 1.696 13.816 1.00 90.69 89 TRP A N 1
ATOM 675 C CA . TRP A 1 89 ? -2.936 2.034 12.496 1.00 90.69 89 TRP A CA 1
ATOM 676 C C . TRP A 1 89 ? -3.499 3.462 12.427 1.00 90.69 89 TRP A C 1
ATOM 678 O O . TRP A 1 89 ? -3.455 4.071 11.360 1.00 90.69 89 TRP A O 1
ATOM 688 N N . ALA A 1 90 ? -3.928 4.055 13.548 1.00 87.44 90 ALA A N 1
ATOM 689 C CA . ALA A 1 90 ? -4.353 5.457 13.581 1.00 87.44 90 ALA A CA 1
ATOM 690 C C . ALA A 1 90 ? -3.219 6.444 13.253 1.00 87.44 90 ALA A C 1
ATOM 692 O O . ALA A 1 90 ? -3.489 7.510 12.701 1.00 87.44 90 ALA A O 1
ATOM 693 N N . VAL A 1 91 ? -1.971 6.099 13.583 1.00 90.56 91 VAL A N 1
ATOM 694 C CA . VAL A 1 91 ? -0.788 6.916 13.264 1.00 90.56 91 VAL A CA 1
ATOM 695 C C . VAL A 1 91 ? -0.152 6.463 11.952 1.00 90.56 91 VAL A C 1
ATOM 697 O O . VAL A 1 91 ? 0.226 7.293 11.127 1.00 90.56 91 VAL A O 1
ATOM 700 N N . GLN A 1 92 ? -0.082 5.151 11.725 1.00 90.94 92 GLN A N 1
ATOM 701 C CA . GLN A 1 92 ? 0.654 4.592 10.596 1.00 90.94 92 GLN A CA 1
ATOM 702 C C . GLN A 1 92 ? -0.030 4.832 9.247 1.00 90.94 92 GLN A C 1
ATOM 704 O O . GLN A 1 92 ? 0.648 5.108 8.256 1.00 90.94 92 GLN A O 1
ATOM 709 N N . VAL A 1 93 ? -1.367 4.780 9.193 1.00 92.12 93 VAL A N 1
ATOM 710 C CA . VAL A 1 93 ? -2.111 4.991 7.942 1.00 92.12 93 VAL A CA 1
ATOM 711 C C . VAL A 1 93 ? -1.898 6.410 7.378 1.00 92.12 93 VAL A C 1
ATOM 713 O O . VAL A 1 93 ? -1.534 6.518 6.205 1.00 92.12 93 VAL A O 1
ATOM 716 N N . PRO A 1 94 ? -2.045 7.503 8.159 1.00 91.25 94 PRO A N 1
ATOM 717 C CA . PRO A 1 94 ? -1.740 8.853 7.679 1.00 91.25 94 PRO A CA 1
ATOM 718 C C . PRO A 1 94 ? -0.297 9.040 7.201 1.00 91.25 94 PRO A C 1
ATOM 720 O O . PRO A 1 94 ? -0.076 9.689 6.182 1.00 91.25 94 PRO A O 1
ATOM 723 N N . VAL A 1 95 ? 0.683 8.467 7.909 1.00 92.31 95 VAL A N 1
ATOM 724 C CA . VAL A 1 95 ? 2.104 8.564 7.530 1.00 92.31 95 VAL A CA 1
ATOM 725 C C . VAL A 1 95 ? 2.346 7.890 6.181 1.00 92.31 95 VAL A C 1
ATOM 727 O O . VAL A 1 95 ? 2.981 8.472 5.299 1.00 92.31 95 VAL A O 1
ATOM 730 N N . ARG A 1 96 ? 1.786 6.692 5.982 1.00 91.00 96 ARG A N 1
ATOM 731 C CA . ARG A 1 96 ? 1.893 5.958 4.716 1.00 91.00 96 ARG A CA 1
ATOM 732 C C . ARG A 1 96 ? 1.196 6.694 3.574 1.00 91.00 96 ARG A C 1
ATOM 734 O O . ARG A 1 96 ? 1.750 6.772 2.482 1.00 91.00 96 ARG A O 1
ATOM 741 N N . LEU A 1 97 ? 0.042 7.307 3.839 1.00 91.06 97 LEU A N 1
ATOM 742 C CA . LEU A 1 97 ? -0.644 8.165 2.873 1.00 91.06 97 LEU A CA 1
ATOM 743 C C . LEU A 1 97 ? 0.179 9.392 2.484 1.00 91.06 97 LEU A C 1
A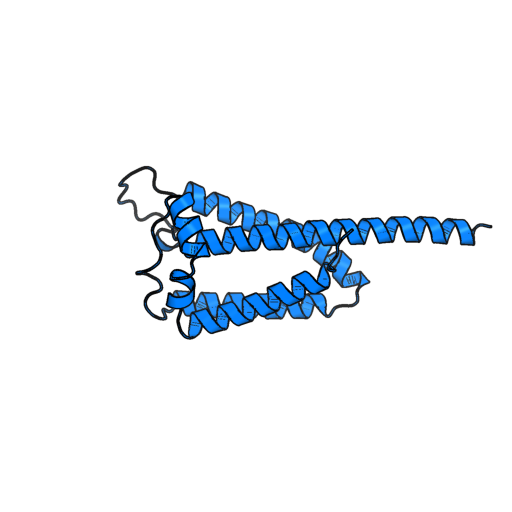TOM 745 O O . LEU A 1 97 ? 0.290 9.683 1.298 1.00 91.06 97 LEU A O 1
ATOM 749 N N . ALA A 1 98 ? 0.781 10.088 3.450 1.00 90.81 98 ALA A N 1
ATOM 750 C CA . ALA A 1 98 ? 1.635 11.240 3.170 1.00 90.81 98 ALA A CA 1
ATOM 751 C C . ALA A 1 98 ? 2.851 10.843 2.318 1.00 90.81 98 ALA A C 1
ATOM 753 O O . ALA A 1 98 ? 3.183 11.531 1.351 1.00 90.81 98 ALA A O 1
ATOM 754 N N . PHE A 1 99 ? 3.469 9.701 2.630 1.00 90.06 99 PHE A N 1
ATOM 755 C CA . PHE A 1 99 ? 4.573 9.154 1.846 1.00 90.06 99 PHE A CA 1
ATOM 756 C C . PHE A 1 99 ? 4.149 8.800 0.414 1.00 90.06 99 PHE A C 1
ATOM 758 O O . PHE A 1 99 ? 4.797 9.233 -0.536 1.00 90.06 99 PHE A O 1
ATOM 765 N N . LEU A 1 100 ? 3.047 8.061 0.240 1.00 87.00 100 LEU A N 1
ATOM 766 C CA . LEU A 1 100 ? 2.544 7.658 -1.080 1.00 87.00 100 LEU A CA 1
ATOM 767 C C . LEU A 1 100 ? 2.065 8.851 -1.908 1.00 87.00 100 LEU A C 1
ATOM 769 O O . LEU A 1 100 ? 2.281 8.885 -3.120 1.00 87.00 100 LEU A O 1
ATOM 773 N N . PHE A 1 101 ? 1.459 9.850 -1.267 1.00 87.50 101 PHE A N 1
ATOM 774 C CA . PHE A 1 101 ? 1.087 11.099 -1.922 1.00 87.50 101 PHE A CA 1
ATOM 775 C C . PHE A 1 101 ? 2.331 11.842 -2.407 1.00 87.50 101 PHE A C 1
ATOM 777 O O . PHE A 1 101 ? 2.385 12.241 -3.568 1.00 87.50 101 PHE A O 1
ATOM 784 N N . GLY A 1 102 ? 3.366 11.944 -1.566 1.00 84.25 102 GLY A N 1
ATOM 785 C CA . GLY A 1 102 ? 4.663 12.496 -1.952 1.00 84.25 102 GLY A CA 1
ATOM 786 C C . GLY A 1 102 ? 5.302 11.730 -3.110 1.00 84.25 102 GLY A C 1
ATOM 787 O O . GLY A 1 102 ? 5.734 12.343 -4.079 1.00 84.25 102 GLY A O 1
ATOM 788 N N . LEU A 1 103 ? 5.301 10.396 -3.068 1.00 81.88 103 LEU A N 1
ATOM 789 C CA . LEU A 1 103 ? 5.839 9.551 -4.137 1.00 81.88 103 LEU A CA 1
ATOM 790 C C . LEU A 1 103 ? 5.076 9.735 -5.459 1.00 81.88 103 LEU A C 1
ATOM 792 O O . LEU A 1 103 ? 5.690 9.871 -6.518 1.00 81.88 103 LEU A O 1
ATOM 796 N N . THR A 1 104 ? 3.745 9.785 -5.408 1.00 81.75 104 THR A N 1
ATOM 797 C CA . THR A 1 104 ? 2.892 9.994 -6.590 1.00 81.75 104 THR A CA 1
ATOM 798 C C . THR A 1 104 ? 3.079 11.403 -7.162 1.00 81.75 104 THR A C 1
ATOM 800 O O . THR A 1 104 ? 3.212 11.579 -8.371 1.00 81.75 104 THR A O 1
ATOM 803 N N . ALA A 1 105 ? 3.175 12.419 -6.301 1.00 80.69 105 ALA A N 1
ATOM 804 C CA . ALA A 1 105 ? 3.462 13.788 -6.718 1.00 80.69 105 ALA A CA 1
ATOM 805 C C . ALA A 1 105 ? 4.866 13.916 -7.328 1.00 80.69 105 ALA A C 1
ATOM 807 O O . ALA A 1 105 ? 5.022 14.544 -8.371 1.00 80.69 105 ALA A O 1
ATOM 808 N N . LEU A 1 106 ? 5.879 13.281 -6.731 1.00 76.25 106 LEU A N 1
ATOM 809 C CA . LEU A 1 106 ? 7.249 13.279 -7.247 1.00 76.25 106 LEU A CA 1
ATOM 810 C C . LEU A 1 106 ? 7.346 12.568 -8.598 1.00 76.25 106 LEU A C 1
ATOM 812 O O . LEU A 1 106 ? 7.953 13.107 -9.519 1.00 76.25 106 LEU A O 1
ATOM 816 N N . THR A 1 107 ? 6.731 11.393 -8.748 1.00 72.50 107 THR A N 1
ATOM 817 C CA . THR A 1 107 ? 6.707 10.673 -10.035 1.00 72.50 107 THR A CA 1
ATOM 818 C C . THR A 1 107 ? 6.010 11.491 -11.120 1.00 72.50 107 THR A C 1
ATOM 820 O O . THR A 1 107 ? 6.528 11.591 -12.233 1.00 72.50 107 THR A O 1
ATOM 823 N N . TYR A 1 108 ? 4.909 12.166 -10.781 1.00 70.31 108 TYR A N 1
ATOM 824 C CA . TYR A 1 108 ? 4.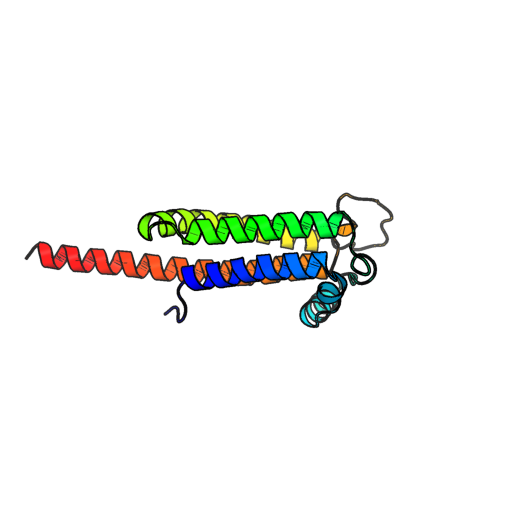214 13.065 -11.700 1.00 70.31 108 TYR A CA 1
ATOM 825 C C . TYR A 1 108 ? 5.036 14.316 -12.058 1.00 70.31 108 TYR A C 1
ATOM 827 O O . TYR A 1 108 ? 5.157 14.655 -13.232 1.00 70.31 108 TYR A O 1
ATOM 835 N N . MET A 1 109 ? 5.655 14.989 -11.082 1.00 70.94 109 MET A N 1
ATOM 836 C CA . MET A 1 109 ? 6.498 16.174 -11.322 1.00 70.94 109 MET A CA 1
ATOM 837 C C . MET A 1 109 ? 7.779 15.844 -12.094 1.00 70.94 109 MET A C 1
ATOM 839 O O . MET A 1 109 ? 8.289 16.684 -12.831 1.00 70.94 109 MET A O 1
ATOM 843 N N . MET A 1 110 ? 8.297 14.620 -11.959 1.00 64.81 110 MET A N 1
ATOM 844 C CA . MET A 1 110 ? 9.439 14.141 -12.738 1.00 64.81 110 MET A CA 1
ATOM 845 C C . MET A 1 110 ? 9.080 13.795 -14.194 1.00 64.81 110 MET A C 1
ATOM 847 O O . MET A 1 110 ? 9.979 13.440 -14.966 1.00 64.81 110 MET A O 1
ATOM 851 N N . LYS A 1 111 ? 7.815 13.945 -14.618 1.00 60.75 111 LYS A N 1
ATOM 852 C CA . LYS A 1 111 ? 7.417 13.870 -16.030 1.00 60.75 111 LYS A CA 1
ATOM 853 C C . LYS A 1 111 ? 8.241 14.881 -16.848 1.00 60.75 111 LYS A C 1
ATOM 855 O O . LYS A 1 111 ? 8.208 16.077 -16.560 1.00 60.75 111 LYS A O 1
ATOM 860 N N . PRO A 1 112 ? 9.037 14.438 -17.837 1.00 55.66 112 PRO A N 1
ATOM 861 C CA . PRO A 1 112 ? 9.869 15.345 -18.609 1.00 55.66 112 PRO A CA 1
ATOM 862 C C . PRO A 1 112 ? 8.963 16.188 -19.510 1.00 55.66 112 PRO A C 1
ATOM 864 O O . PRO A 1 112 ? 8.370 15.679 -20.453 1.00 55.66 112 PRO A O 1
ATOM 867 N N . LEU A 1 113 ? 8.869 17.485 -19.224 1.00 51.38 113 LEU A N 1
ATOM 868 C CA . LEU A 1 113 ? 8.206 18.487 -20.071 1.00 51.38 113 LEU A CA 1
ATOM 869 C C . LEU A 1 113 ? 9.029 18.859 -21.327 1.00 51.38 113 LEU A C 1
ATOM 871 O O . LEU A 1 113 ? 8.745 19.855 -21.981 1.00 51.38 113 LEU A O 1
ATOM 875 N N . GLY A 1 114 ? 10.050 18.077 -21.681 1.00 47.91 114 GLY A N 1
ATOM 876 C CA . GLY A 1 114 ? 10.914 18.335 -22.830 1.00 47.91 114 GLY A CA 1
ATOM 877 C C . GLY A 1 114 ? 12.091 17.367 -22.898 1.00 47.91 114 GLY A C 1
ATOM 878 O O . GLY A 1 114 ? 12.427 16.731 -21.897 1.00 47.91 114 GLY A O 1
ATOM 879 N N . ASP A 1 115 ? 12.679 17.264 -24.092 1.00 51.72 115 ASP A N 1
ATOM 880 C CA . ASP A 1 115 ? 13.787 16.390 -24.521 1.00 51.72 115 ASP A CA 1
ATOM 881 C C . ASP A 1 115 ? 15.122 16.692 -23.803 1.00 51.72 115 ASP A C 1
ATOM 883 O O . ASP A 1 115 ? 16.153 17.021 -24.390 1.00 51.72 115 ASP A O 1
ATOM 887 N N . SER A 1 116 ? 15.104 16.628 -22.477 1.00 50.66 116 SER A N 1
ATOM 888 C CA . SER A 1 116 ? 16.263 16.886 -21.640 1.00 50.66 116 SER A CA 1
ATOM 889 C C . SER A 1 116 ? 17.003 15.573 -21.418 1.00 50.66 116 SER A C 1
ATOM 891 O O . SER A 1 116 ? 16.656 14.780 -20.541 1.00 50.66 116 SER A O 1
ATOM 893 N N . LYS A 1 117 ? 18.081 15.369 -22.185 1.00 52.00 117 LYS A N 1
ATOM 894 C CA . LYS A 1 117 ? 19.126 14.345 -21.978 1.00 52.00 117 LYS A CA 1
ATOM 895 C C . LYS A 1 117 ? 19.919 14.533 -20.671 1.00 52.00 117 LYS A C 1
ATOM 897 O O . LYS A 1 117 ? 21.094 14.180 -20.590 1.00 52.00 117 LYS A O 1
ATOM 902 N N . THR A 1 118 ? 19.318 15.090 -19.629 1.00 48.66 118 THR A N 1
ATOM 903 C CA . THR A 1 118 ? 19.883 15.080 -18.285 1.00 48.66 118 THR A CA 1
ATOM 904 C C . THR A 1 118 ? 19.512 13.753 -17.643 1.00 48.66 118 THR A C 1
ATOM 906 O O . THR A 1 118 ? 18.349 13.485 -17.345 1.00 48.66 118 THR A O 1
ATOM 909 N N . ARG A 1 119 ? 20.524 12.903 -17.438 1.00 50.69 119 ARG A N 1
ATOM 910 C CA . ARG A 1 119 ? 20.458 11.711 -16.581 1.00 50.69 119 ARG A CA 1
ATOM 911 C C . ARG A 1 119 ? 20.232 12.160 -15.133 1.00 50.69 119 ARG A C 1
ATOM 913 O O . ARG A 1 119 ? 21.151 12.175 -14.323 1.00 50.69 119 ARG A O 1
ATOM 920 N N . ALA A 1 120 ? 19.028 12.635 -14.844 1.00 50.69 120 ALA A N 1
ATOM 921 C CA . ALA A 1 120 ? 18.598 12.977 -13.504 1.00 50.69 120 ALA A CA 1
ATOM 922 C C . ALA A 1 120 ? 18.198 11.694 -12.770 1.00 50.69 120 ALA A C 1
ATOM 924 O O . ALA A 1 120 ? 17.658 10.758 -13.366 1.00 50.69 120 ALA A O 1
ATOM 925 N N . PHE A 1 121 ? 18.484 11.671 -11.471 1.00 47.66 121 PHE A N 1
ATOM 926 C CA . PHE A 1 121 ? 18.052 10.649 -10.523 1.00 47.66 121 PHE A CA 1
ATOM 927 C C . PHE A 1 121 ? 16.581 10.266 -10.785 1.00 47.66 121 PHE A C 1
ATOM 929 O O . PHE A 1 121 ? 15.723 11.145 -10.838 1.00 47.66 121 PHE A O 1
ATOM 936 N N . GLY A 1 122 ? 16.287 8.978 -10.998 1.00 53.81 122 GLY A N 1
ATOM 937 C CA . GLY A 1 122 ? 14.911 8.508 -11.209 1.00 53.81 122 GLY A CA 1
ATOM 938 C C . GLY A 1 122 ? 14.417 8.430 -12.661 1.00 53.81 122 GLY A C 1
ATOM 939 O O . GLY A 1 122 ? 13.208 8.412 -12.869 1.00 53.81 122 GLY A O 1
ATOM 940 N N . GLN A 1 123 ? 15.292 8.330 -13.671 1.00 57.44 123 GLN A N 1
ATOM 941 C CA . GLN A 1 123 ? 14.868 7.989 -15.046 1.00 57.44 123 GLN A CA 1
ATOM 942 C C . GLN A 1 123 ? 14.032 6.695 -15.100 1.00 57.44 123 GLN A C 1
ATOM 944 O O . GLN A 1 123 ? 13.010 6.672 -15.778 1.00 57.44 123 GLN A O 1
ATOM 949 N N . ASP A 1 124 ? 14.391 5.689 -14.300 1.00 60.47 124 ASP A N 1
ATOM 950 C CA . ASP A 1 124 ? 13.642 4.428 -14.188 1.00 60.47 124 ASP A CA 1
ATOM 951 C C . ASP A 1 124 ? 12.388 4.532 -13.297 1.00 60.47 124 ASP A C 1
ATOM 953 O O . ASP A 1 124 ? 11.527 3.654 -13.337 1.00 60.47 124 ASP A O 1
ATOM 957 N N . LEU A 1 125 ? 12.239 5.620 -12.523 1.00 58.94 125 LEU A N 1
ATOM 958 C CA . LEU A 1 125 ? 11.007 5.920 -11.776 1.00 58.94 125 LEU A CA 1
ATOM 959 C C . LEU A 1 125 ? 9.908 6.510 -12.672 1.00 58.94 125 LEU A C 1
ATOM 961 O O . LEU A 1 125 ? 8.742 6.515 -12.276 1.00 58.94 125 LEU A O 1
ATOM 965 N N . LYS A 1 126 ? 10.254 7.009 -13.867 1.00 64.75 126 LYS A N 1
ATOM 966 C CA . LYS A 1 126 ? 9.317 7.603 -14.837 1.00 64.75 126 LYS A CA 1
ATOM 967 C C . LYS A 1 126 ? 8.588 6.515 -15.614 1.00 64.75 126 LYS A C 1
ATOM 969 O O . LYS A 1 126 ? 8.744 6.379 -16.825 1.00 64.75 126 LYS A O 1
ATOM 974 N N . ASN A 1 127 ? 7.835 5.704 -14.892 1.00 74.19 127 ASN A N 1
ATOM 975 C CA . ASN A 1 127 ? 7.261 4.494 -15.429 1.00 74.19 127 ASN A CA 1
ATOM 976 C C . ASN A 1 127 ? 5.770 4.414 -15.085 1.00 74.19 127 ASN A C 1
ATOM 978 O O . ASN A 1 127 ? 5.392 4.581 -13.921 1.00 74.19 127 ASN A O 1
ATOM 982 N N . SER A 1 128 ? 4.941 4.120 -16.094 1.00 80.00 128 SER A N 1
ATOM 983 C CA . SER A 1 128 ? 3.499 3.932 -15.918 1.00 80.00 128 SER A CA 1
ATOM 984 C C . SER A 1 128 ? 3.164 2.890 -14.844 1.00 80.00 128 SER A C 1
ATOM 986 O O . SER A 1 128 ? 2.220 3.104 -14.089 1.00 80.00 128 SER A O 1
ATOM 988 N N . VAL A 1 129 ? 3.959 1.822 -14.692 1.00 82.62 129 VAL A N 1
ATOM 989 C CA . VAL A 1 129 ? 3.793 0.799 -13.640 1.00 82.62 129 VAL A CA 1
ATOM 990 C C . VAL A 1 129 ? 3.992 1.391 -12.250 1.00 82.62 129 VAL A C 1
ATOM 992 O O . VAL A 1 129 ? 3.161 1.174 -11.373 1.00 82.62 129 VAL A O 1
ATOM 995 N N . VAL A 1 130 ? 5.074 2.148 -12.041 1.00 81.75 130 VAL A N 1
ATOM 996 C CA . VAL A 1 130 ? 5.417 2.709 -10.722 1.00 81.75 130 VAL A CA 1
ATOM 997 C C . VAL A 1 130 ? 4.374 3.730 -10.292 1.00 81.75 130 VAL A C 1
ATOM 999 O O . VAL A 1 130 ? 3.910 3.688 -9.154 1.00 81.75 130 VAL A O 1
ATOM 1002 N N . PHE A 1 131 ? 3.964 4.608 -11.210 1.00 84.06 131 PHE A N 1
ATOM 1003 C CA . PHE A 1 131 ? 2.894 5.560 -10.937 1.00 84.06 131 PHE A CA 1
ATOM 1004 C C . PHE A 1 131 ? 1.575 4.859 -10.638 1.00 84.06 131 PHE A C 1
ATOM 1006 O O . PHE A 1 131 ? 0.921 5.172 -9.649 1.00 84.06 131 PHE A O 1
ATOM 1013 N N . THR A 1 132 ? 1.190 3.900 -11.477 1.00 86.75 132 THR A N 1
ATOM 1014 C CA . THR A 1 132 ? -0.079 3.191 -11.331 1.00 86.75 132 THR A CA 1
ATOM 1015 C C . THR A 1 132 ? -0.137 2.417 -10.022 1.00 86.75 132 THR A C 1
ATOM 1017 O O . THR A 1 132 ? -1.156 2.459 -9.331 1.00 86.75 132 THR A O 1
ATOM 1020 N N . TRP A 1 133 ? 0.961 1.759 -9.646 1.00 87.12 133 TRP A N 1
ATOM 1021 C CA . TRP A 1 133 ? 1.091 1.112 -8.348 1.00 87.12 133 TRP A CA 1
ATOM 1022 C C . TRP A 1 133 ? 0.962 2.133 -7.214 1.00 87.12 133 TRP A C 1
ATOM 1024 O O . TRP A 1 133 ? 0.088 1.969 -6.371 1.00 87.12 133 TRP A O 1
ATOM 1034 N N . ALA A 1 134 ? 1.742 3.220 -7.228 1.00 86.44 134 ALA A N 1
ATOM 1035 C CA . ALA A 1 134 ? 1.710 4.235 -6.172 1.00 86.44 134 ALA A CA 1
ATOM 1036 C C . ALA A 1 134 ? 0.330 4.901 -6.029 1.00 86.44 134 ALA A C 1
ATOM 1038 O O . ALA A 1 134 ? -0.149 5.106 -4.914 1.00 86.44 134 ALA A O 1
ATOM 1039 N N . PHE A 1 135 ? -0.334 5.192 -7.148 1.00 87.12 135 PHE A N 1
ATOM 1040 C CA . PHE A 1 135 ? -1.665 5.787 -7.175 1.00 87.12 135 PHE A CA 1
ATOM 1041 C C . PHE A 1 135 ? -2.746 4.813 -6.690 1.00 87.12 135 PHE A C 1
ATOM 1043 O O . PHE A 1 135 ? -3.588 5.181 -5.873 1.00 87.12 135 PHE A O 1
ATOM 1050 N N . THR A 1 136 ? -2.713 3.557 -7.144 1.00 89.56 136 THR A N 1
ATOM 1051 C CA . THR A 1 136 ? -3.661 2.526 -6.688 1.00 89.56 136 THR A CA 1
ATOM 1052 C C . THR A 1 136 ? -3.483 2.253 -5.197 1.00 89.56 136 THR A C 1
ATOM 1054 O O . THR A 1 136 ? -4.459 2.200 -4.450 1.00 89.56 136 THR A O 1
ATOM 1057 N N . GLU A 1 137 ? -2.233 2.159 -4.747 1.00 89.94 137 GLU A N 1
ATOM 1058 C CA . GLU A 1 137 ? -1.866 1.997 -3.344 1.00 89.94 137 GLU A CA 1
ATOM 1059 C C . GLU A 1 137 ? -2.373 3.189 -2.513 1.00 89.94 137 GLU A C 1
ATOM 1061 O O . GLU A 1 137 ? -2.966 3.002 -1.452 1.00 89.94 137 GLU A O 1
ATOM 1066 N N . LEU A 1 138 ? -2.257 4.418 -3.025 1.00 90.69 138 LEU A N 1
ATOM 1067 C CA . LEU A 1 138 ? -2.809 5.614 -2.386 1.00 90.69 138 LEU A CA 1
ATOM 1068 C C . LEU A 1 138 ? -4.333 5.542 -2.220 1.00 90.69 138 LEU A C 1
ATOM 1070 O O . LEU A 1 138 ? -4.835 5.851 -1.138 1.00 90.69 138 LEU A O 1
ATOM 1074 N N . LEU A 1 139 ? -5.071 5.121 -3.251 1.00 91.44 139 LEU A N 1
ATOM 1075 C CA . LEU A 1 139 ? -6.529 4.965 -3.171 1.00 91.44 139 LEU A CA 1
ATOM 1076 C C . LEU A 1 139 ? -6.932 3.891 -2.152 1.00 91.44 139 LEU A C 1
ATOM 1078 O O . LEU A 1 139 ? -7.848 4.110 -1.355 1.00 91.44 139 LEU A O 1
ATOM 1082 N N . LEU A 1 140 ? -6.224 2.758 -2.132 1.00 91.75 140 LEU A N 1
ATOM 1083 C CA . LEU A 1 140 ? -6.465 1.675 -1.176 1.00 91.75 140 LEU A CA 1
ATOM 1084 C C . LEU A 1 140 ? -6.192 2.120 0.266 1.00 91.75 140 LEU A C 1
ATOM 1086 O O . LEU A 1 140 ? -7.035 1.917 1.143 1.00 91.75 140 LEU A O 1
ATOM 1090 N N . TRP A 1 141 ? -5.067 2.793 0.524 1.00 92.00 141 TRP A N 1
ATOM 1091 C CA . TRP A 1 141 ? -4.772 3.327 1.858 1.00 92.00 141 TRP A CA 1
ATOM 1092 C C . TRP A 1 141 ? -5.715 4.449 2.267 1.00 92.00 141 TRP A C 1
ATOM 1094 O O . TRP A 1 141 ? -6.033 4.572 3.451 1.00 92.00 141 TRP A O 1
ATOM 1104 N N . TYR A 1 142 ? -6.209 5.241 1.316 1.00 90.75 142 TYR A N 1
ATOM 1105 C CA . TYR A 1 142 ? -7.212 6.260 1.599 1.00 90.75 142 TYR A CA 1
ATOM 1106 C C . TYR A 1 142 ? -8.529 5.614 2.035 1.00 90.75 142 TYR A C 1
ATOM 1108 O O . TYR A 1 142 ? -9.155 6.050 3.006 1.00 90.75 142 TYR A O 1
ATOM 1116 N N . TRP A 1 143 ? -8.914 4.515 1.386 1.00 91.19 143 TRP A N 1
ATOM 1117 C CA . TRP A 1 143 ? -10.068 3.736 1.815 1.00 91.19 143 TRP A CA 1
ATOM 1118 C C . TRP A 1 143 ? -9.858 3.157 3.222 1.00 91.19 143 TRP A C 1
ATOM 1120 O O . TRP A 1 143 ? -10.705 3.365 4.095 1.00 91.19 143 TRP A O 1
ATOM 1130 N N . ILE A 1 144 ? -8.703 2.544 3.501 1.00 91.31 144 ILE A N 1
ATOM 1131 C CA . ILE A 1 144 ? -8.362 2.041 4.846 1.00 91.31 144 ILE A CA 1
ATOM 1132 C C . ILE A 1 144 ? -8.436 3.162 5.891 1.00 91.31 144 ILE A C 1
ATOM 1134 O O . ILE A 1 144 ? -9.006 2.967 6.966 1.00 91.31 144 ILE 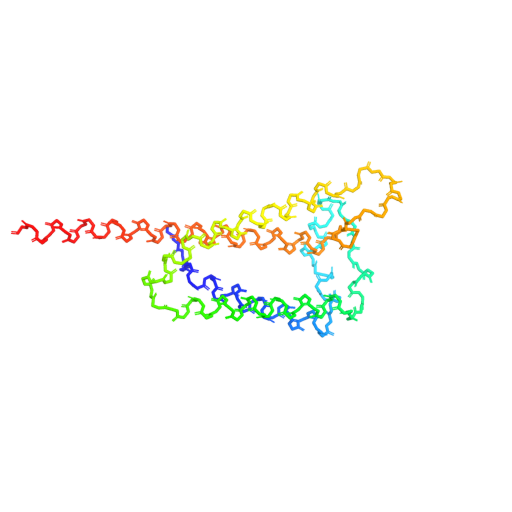A O 1
ATOM 1138 N N . TYR A 1 145 ? -7.916 4.350 5.575 1.00 90.62 145 TYR A N 1
ATOM 1139 C CA . TYR A 1 145 ? -7.991 5.523 6.443 1.00 90.62 145 TYR A CA 1
ATOM 1140 C C . TYR A 1 145 ? -9.433 5.913 6.762 1.00 90.62 145 TYR A C 1
ATOM 1142 O O . TYR A 1 145 ? -9.770 6.132 7.928 1.00 90.62 145 TYR A O 1
ATOM 1150 N N . SER A 1 146 ? -10.288 5.987 5.739 1.00 89.62 146 SER A N 1
ATOM 1151 C CA . SER A 1 146 ? -11.696 6.343 5.921 1.00 89.62 146 SER A CA 1
ATOM 1152 C C . SER A 1 146 ? -12.414 5.338 6.830 1.00 89.62 146 SER A C 1
ATOM 1154 O O . SER A 1 146 ? -13.056 5.751 7.797 1.00 89.62 146 SER A O 1
ATOM 1156 N N . ALA A 1 147 ? -12.197 4.035 6.614 1.00 90.19 147 ALA A N 1
ATOM 1157 C CA . ALA A 1 147 ? -12.772 2.970 7.430 1.00 90.19 147 ALA A CA 1
ATOM 1158 C C . ALA A 1 147 ? -12.258 3.021 8.879 1.00 90.19 147 ALA A C 1
ATOM 1160 O O . ALA A 1 147 ? -13.053 3.002 9.817 1.00 90.19 147 ALA A O 1
ATOM 1161 N N . ASN A 1 148 ? -10.945 3.176 9.080 1.00 88.31 148 ASN A N 1
ATOM 1162 C CA . ASN A 1 148 ? -10.353 3.268 10.417 1.00 88.31 148 ASN A CA 1
ATOM 1163 C C . ASN A 1 148 ? -10.874 4.496 11.184 1.00 88.31 148 ASN A C 1
ATOM 1165 O O . ASN A 1 148 ? -11.197 4.417 12.371 1.00 88.31 148 ASN A O 1
ATOM 1169 N N . ARG A 1 149 ? -11.015 5.641 10.502 1.00 87.69 149 ARG A N 1
ATOM 1170 C CA . ARG A 1 149 ? -11.566 6.864 11.100 1.00 87.69 149 ARG A CA 1
ATOM 1171 C C . ARG A 1 149 ? -13.024 6.681 11.522 1.00 87.69 149 ARG A C 1
ATOM 1173 O O . ARG A 1 149 ? -13.408 7.215 12.563 1.00 87.69 149 ARG A O 1
ATOM 1180 N N . GLU A 1 150 ? -13.832 5.976 10.735 1.00 88.31 150 GLU A N 1
ATOM 1181 C CA . GLU A 1 150 ? -15.222 5.663 11.088 1.00 88.31 150 GLU A CA 1
ATOM 1182 C C . GLU A 1 150 ? -15.313 4.726 12.297 1.00 88.31 150 GLU A C 1
ATOM 1184 O O . GLU A 1 150 ? -16.010 5.056 13.257 1.00 88.31 150 GLU A O 1
ATOM 1189 N N . GLU A 1 151 ? -14.563 3.622 12.298 1.00 86.06 151 GLU A N 1
ATOM 1190 C CA . GLU A 1 151 ? -14.542 2.650 13.404 1.00 86.06 151 GLU A CA 1
ATOM 1191 C C . GLU A 1 151 ? -14.146 3.315 14.731 1.00 86.06 151 GLU A C 1
ATOM 1193 O O . GLU A 1 151 ? -14.788 3.113 15.763 1.00 86.06 151 GLU A O 1
ATOM 1198 N N . ARG A 1 152 ? -13.145 4.203 14.707 1.00 83.00 152 ARG A N 1
ATOM 1199 C CA . ARG A 1 152 ? -12.727 4.948 15.904 1.00 83.00 152 ARG A CA 1
ATOM 1200 C C . ARG A 1 152 ? -13.811 5.884 16.434 1.00 83.00 152 ARG A C 1
ATOM 1202 O O . ARG A 1 152 ? -13.944 6.019 17.648 1.00 83.00 152 ARG A O 1
ATOM 1209 N N . LYS A 1 153 ? -14.586 6.528 15.555 1.00 84.62 153 LYS A N 1
ATOM 1210 C CA . LYS A 1 153 ? -15.701 7.392 15.976 1.00 84.62 153 LYS A CA 1
ATOM 1211 C C . LYS A 1 153 ? -16.799 6.581 16.662 1.00 84.62 153 LYS A C 1
ATOM 1213 O O . LYS A 1 153 ? -17.303 7.020 17.690 1.00 84.62 153 LYS A O 1
ATOM 1218 N N . MET A 1 154 ? -17.127 5.402 16.132 1.00 82.88 154 MET A N 1
ATOM 1219 C CA . MET A 1 154 ? -18.146 4.519 16.716 1.00 82.88 154 MET A CA 1
ATOM 1220 C C . MET A 1 154 ? -17.773 4.084 18.140 1.00 82.88 154 MET A C 1
ATOM 1222 O O . MET A 1 154 ? -18.613 4.128 19.034 1.00 82.88 154 MET A O 1
ATOM 1226 N N . LEU A 1 155 ? -16.500 3.762 18.381 1.00 80.12 155 LEU A N 1
ATOM 1227 C CA . LEU A 1 155 ? -16.022 3.351 19.706 1.00 80.12 155 LEU A CA 1
ATOM 1228 C C . LEU A 1 155 ? -16.065 4.471 20.753 1.00 80.12 155 LEU A C 1
ATOM 1230 O O . LEU A 1 155 ? -16.302 4.205 21.929 1.00 80.12 155 LEU A O 1
ATOM 1234 N N . VAL A 1 156 ? -15.831 5.721 20.345 1.00 82.00 156 VAL A N 1
ATOM 1235 C CA . VAL A 1 156 ? -15.945 6.877 21.249 1.00 82.00 156 VAL A CA 1
ATOM 1236 C C . VAL A 1 156 ? -17.402 7.106 21.646 1.00 82.00 156 VAL A C 1
ATOM 1238 O O . VAL A 1 156 ? -17.678 7.327 22.822 1.00 82.00 156 VAL A O 1
ATOM 1241 N N . VAL A 1 157 ? -18.327 7.002 20.688 1.00 84.56 157 VAL A N 1
ATOM 1242 C CA . VAL A 1 157 ? -19.768 7.136 20.953 1.00 84.56 157 VAL A CA 1
ATOM 1243 C C . VAL A 1 157 ? -20.256 6.032 21.894 1.00 84.56 157 VAL A C 1
ATOM 1245 O O . VAL A 1 157 ? -20.944 6.332 22.866 1.00 84.56 157 VAL A O 1
ATOM 1248 N N . GLN A 1 158 ? -19.844 4.781 21.666 1.00 80.38 158 GLN A N 1
ATOM 1249 C CA . GLN A 1 158 ? -20.220 3.653 22.523 1.00 80.38 158 GLN A CA 1
ATOM 1250 C C . GLN A 1 158 ? -19.746 3.845 23.972 1.00 80.38 158 GLN A C 1
ATOM 1252 O O . GLN A 1 158 ? -20.538 3.720 24.899 1.00 80.38 158 GLN A O 1
ATOM 1257 N N . ARG A 1 159 ? -18.483 4.246 24.173 1.00 77.50 159 ARG A N 1
ATOM 1258 C CA . ARG A 1 159 ? -17.949 4.520 25.519 1.00 77.50 159 ARG A CA 1
ATOM 1259 C C . ARG A 1 159 ? -18.662 5.665 26.238 1.00 77.50 159 ARG A C 1
ATOM 1261 O O . ARG A 1 159 ? -18.749 5.634 27.460 1.00 77.50 159 ARG A O 1
ATOM 1268 N N . GLY A 1 160 ? -19.131 6.670 25.498 1.00 79.06 160 GLY A N 1
ATOM 1269 C CA . GLY A 1 160 ? -19.935 7.754 26.061 1.00 79.06 160 GLY A CA 1
ATOM 1270 C C . GLY A 1 160 ? -21.274 7.249 26.601 1.00 79.06 160 GLY A C 1
ATOM 1271 O O . GLY A 1 160 ? -21.635 7.585 27.722 1.00 79.06 160 GLY A O 1
ATOM 1272 N N . SER A 1 161 ? -21.953 6.383 25.842 1.00 77.19 161 SER A N 1
ATOM 1273 C CA . SER A 1 161 ? -23.228 5.780 26.252 1.00 77.19 161 SER A CA 1
ATOM 1274 C C . SER A 1 161 ? -23.081 4.871 27.473 1.00 77.19 161 SER A C 1
ATOM 1276 O O . SER A 1 161 ? -23.876 4.973 28.401 1.00 77.19 161 SER A O 1
ATOM 1278 N N . ASP A 1 162 ? -22.063 4.005 27.495 1.00 76.06 162 ASP A N 1
ATOM 1279 C CA . ASP A 1 162 ? -21.861 3.051 28.595 1.00 76.06 162 ASP A CA 1
ATOM 1280 C C . ASP A 1 162 ? -21.572 3.772 29.926 1.00 76.06 162 ASP A C 1
ATOM 1282 O O . ASP A 1 162 ? -22.044 3.351 30.985 1.00 76.06 162 ASP A O 1
ATOM 1286 N N . GLY A 1 163 ? -20.828 4.885 29.868 1.00 73.25 163 GLY A N 1
ATOM 1287 C CA . GLY A 1 163 ? -20.512 5.714 31.032 1.00 73.25 163 GLY A CA 1
ATOM 1288 C C . GLY A 1 163 ? -21.723 6.432 31.632 1.00 73.25 163 GLY A C 1
ATOM 1289 O O . GLY A 1 163 ? -21.758 6.642 32.841 1.00 73.25 163 GLY A O 1
ATOM 1290 N N . GLU A 1 164 ? -22.727 6.763 30.819 1.00 70.44 164 GLU A N 1
ATOM 1291 C CA . GLU A 1 164 ? -23.961 7.406 31.283 1.00 70.44 164 GLU A CA 1
ATOM 1292 C C . GLU A 1 164 ? -24.877 6.408 32.009 1.00 70.44 164 GLU A C 1
ATOM 1294 O O . GLU A 1 164 ? -25.399 6.719 33.076 1.00 70.44 164 GLU A O 1
ATOM 1299 N N . THR A 1 165 ? -24.970 5.166 31.523 1.00 69.25 165 THR A N 1
ATOM 1300 C CA . THR A 1 165 ? -25.698 4.073 32.203 1.00 69.25 165 THR A CA 1
ATOM 1301 C C . THR A 1 165 ? -25.065 3.597 33.511 1.00 69.25 165 THR A C 1
ATOM 1303 O O . THR A 1 165 ? -25.762 3.035 34.346 1.00 69.25 165 THR A O 1
ATOM 1306 N N . ALA A 1 166 ? -23.757 3.781 33.708 1.00 67.19 166 ALA A N 1
ATOM 1307 C CA . ALA A 1 166 ? -23.085 3.399 34.954 1.00 67.19 166 ALA A CA 1
ATOM 1308 C C . ALA A 1 166 ? -23.216 4.459 36.068 1.00 67.19 166 ALA A C 1
ATOM 1310 O O . ALA A 1 166 ? -22.851 4.188 37.212 1.00 67.19 166 ALA A O 1
ATOM 1311 N N . ALA A 1 167 ? -23.692 5.664 35.736 1.00 63.62 167 ALA A N 1
ATOM 1312 C CA . ALA A 1 167 ? -23.850 6.783 36.665 1.00 63.62 167 ALA A CA 1
ATOM 1313 C C . ALA A 1 167 ? -25.282 6.931 37.227 1.00 63.62 167 ALA A C 1
ATOM 1315 O O . ALA A 1 167 ? -25.509 7.804 38.067 1.00 63.62 167 ALA A O 1
ATOM 1316 N N . THR A 1 168 ? -26.224 6.097 36.774 1.00 52.88 168 THR A N 1
ATOM 1317 C CA . THR A 1 168 ? -27.629 6.025 37.221 1.00 52.88 168 THR A CA 1
ATOM 1318 C C . THR A 1 168 ? -27.887 4.775 38.044 1.00 52.88 168 THR A C 1
ATOM 1320 O O . THR A 1 168 ? -28.574 4.887 39.082 1.00 52.88 168 THR A O 1
#

InterPro domains:
  IPR018815 Increased loss of mitochondrial DNA protein 1 [PF10311] (4-156)
  IPR018815 Increased loss of mitochondrial DNA protein 1 [PTHR28029] (1-159)

Radius of gyration: 19.71 Å; chains: 1; bounding box: 48×34×62 Å

pLDDT: mean 81.58, std 12.32, range [46.66, 93.94]

Sequence (168 aa):
MALISSFTLIRVVSVFHIFLAFVLLQNPQKVADHDLVFFLGEATHMPHATSAFSKPSHASAFLAVILAFLGVVDLSAVSMPTVLAMQYWAVQVPVRLAFLFGLTALTYMMKPLGDSKTRAFGQDLKNSVVFTWAFTELLLWYWIYSANREERKMLVVQRGSDGETAAT